Protein AF-A0A086Y1V7-F1 (afdb_monomer_lite)

InterPro domains:
  IPR028992 Hedgehog/Intein (Hint) domain [PF13403] (1-51)

Structure (mmCIF, N/CA/C/O backbone):
data_AF-A0A086Y1V7-F1
#
_entry.id   AF-A0A086Y1V7-F1
#
loop_
_atom_site.group_PDB
_atom_site.id
_atom_site.type_symbol
_atom_site.label_atom_id
_atom_site.label_alt_id
_atom_site.label_comp_id
_atom_site.label_asym_id
_atom_site.label_entity_id
_atom_site.label_seq_id
_atom_site.pdbx_PDB_ins_code
_atom_site.Cartn_x
_atom_site.Cartn_y
_atom_site.Cartn_z
_atom_site.occupancy
_atom_site.B_iso_or_equiv
_atom_site.auth_seq_id
_atom_site.auth_comp_id
_atom_site.auth_asym_id
_atom_site.auth_atom_id
_atom_site.pdbx_PDB_model_num
ATOM 1 N N . SER A 1 1 ? -10.175 15.633 5.063 1.00 80.44 1 SER A N 1
ATOM 2 C CA . SER A 1 1 ? -9.086 15.147 4.197 1.00 80.44 1 SER A CA 1
ATOM 3 C C . SER A 1 1 ? -8.880 13.672 4.475 1.00 80.44 1 SER A C 1
ATOM 5 O O . SER A 1 1 ? -9.107 13.252 5.604 1.00 80.44 1 SER A O 1
ATOM 7 N N . GLU A 1 2 ? -8.483 12.912 3.460 1.00 90.25 2 GLU A N 1
ATOM 8 C CA . GLU A 1 2 ? -8.276 11.458 3.522 1.00 90.25 2 GLU A CA 1
ATOM 9 C C . GLU A 1 2 ? -6.783 11.130 3.399 1.00 90.25 2 GLU A C 1
ATOM 11 O O . GLU A 1 2 ? -6.028 11.888 2.782 1.00 90.25 2 GLU A O 1
ATOM 16 N N . VAL A 1 3 ? -6.358 10.010 3.987 1.00 94.19 3 VAL A N 1
ATOM 17 C CA . VAL A 1 3 ? -4.969 9.527 3.964 1.00 94.19 3 VAL A CA 1
ATOM 18 C C . VAL A 1 3 ? -4.944 8.006 3.833 1.00 94.19 3 VAL A C 1
ATOM 20 O O . VAL A 1 3 ? -5.861 7.341 4.307 1.00 94.19 3 VAL A O 1
ATOM 23 N N . LEU A 1 4 ? -3.875 7.456 3.257 1.00 94.31 4 LEU A N 1
ATOM 24 C CA . LEU A 1 4 ? -3.625 6.014 3.251 1.00 94.31 4 LEU A CA 1
ATOM 25 C C . LEU A 1 4 ? -2.707 5.642 4.413 1.00 94.31 4 LEU A C 1
ATOM 27 O O . LEU A 1 4 ? -1.680 6.286 4.658 1.00 94.31 4 LEU A O 1
ATOM 31 N N . VAL A 1 5 ? -3.087 4.587 5.129 1.00 93.31 5 VAL A N 1
ATOM 32 C CA . VAL A 1 5 ? -2.350 4.056 6.276 1.00 93.31 5 VAL A CA 1
ATOM 33 C C . VAL A 1 5 ? -1.987 2.593 6.029 1.00 93.31 5 VAL A C 1
ATOM 35 O O . VAL A 1 5 ? -2.814 1.843 5.516 1.00 93.31 5 VAL A O 1
ATOM 38 N N . PRO A 1 6 ? -0.788 2.131 6.429 1.00 92.12 6 PRO A N 1
ATOM 39 C CA . PRO A 1 6 ? -0.467 0.712 6.339 1.00 92.12 6 PRO A CA 1
ATOM 40 C C . PRO A 1 6 ? -1.413 -0.111 7.223 1.00 92.12 6 PRO A C 1
ATOM 42 O O . PRO A 1 6 ? -1.493 0.154 8.425 1.00 92.12 6 PRO A O 1
ATOM 45 N N . ALA A 1 7 ? -2.053 -1.144 6.664 1.00 91.44 7 ALA A N 1
ATOM 46 C CA . ALA A 1 7 ? -3.050 -1.967 7.362 1.00 91.44 7 ALA A CA 1
ATOM 47 C C . ALA A 1 7 ? -2.554 -2.521 8.712 1.00 91.44 7 ALA A C 1
ATOM 49 O O . ALA A 1 7 ? -3.280 -2.504 9.698 1.00 91.44 7 ALA A O 1
ATOM 50 N N . ARG A 1 8 ? -1.270 -2.895 8.826 1.00 92.94 8 ARG A N 1
ATOM 51 C CA . ARG A 1 8 ? -0.683 -3.360 10.102 1.00 92.94 8 ARG A CA 1
ATOM 52 C C . ARG A 1 8 ? -0.768 -2.343 11.249 1.00 92.94 8 ARG A C 1
ATOM 54 O O . ARG A 1 8 ? -0.695 -2.718 12.411 1.00 92.94 8 ARG A O 1
ATOM 61 N N . GLN A 1 9 ? -0.866 -1.046 10.946 1.00 95.06 9 GLN A N 1
ATOM 62 C CA . GLN A 1 9 ? -1.004 0.007 11.963 1.00 95.06 9 GLN A CA 1
ATOM 63 C C . GLN A 1 9 ? -2.444 0.130 12.482 1.00 95.06 9 GLN A C 1
ATOM 65 O O . GLN A 1 9 ? -2.696 0.885 13.424 1.00 95.06 9 GLN A O 1
ATOM 70 N N . LEU A 1 10 ? -3.381 -0.595 11.869 1.00 93.31 10 LEU A N 1
ATOM 71 C CA . LEU A 1 10 ? -4.786 -0.646 12.249 1.00 93.31 10 LEU A CA 1
ATOM 72 C C . LEU A 1 10 ? -5.097 -1.781 13.231 1.00 93.31 10 LEU A C 1
ATOM 74 O O . LEU A 1 10 ? -6.189 -1.785 13.772 1.00 93.31 10 LEU A O 1
ATOM 78 N N . LEU A 1 11 ? -4.144 -2.668 13.544 1.00 93.62 11 LEU A N 1
ATOM 79 C CA . LEU A 1 11 ? -4.332 -3.825 14.443 1.00 93.62 11 LEU A CA 1
ATOM 80 C C . LEU A 1 11 ? -4.765 -3.476 15.884 1.00 93.62 11 LEU A C 1
ATOM 82 O O . LEU A 1 11 ? -5.067 -4.361 16.671 1.00 93.62 11 LEU A O 1
ATOM 86 N N . GLN A 1 12 ? -4.753 -2.197 16.271 1.00 90.50 12 GLN A N 1
ATOM 87 C CA . GLN A 1 12 ? -5.302 -1.750 17.561 1.00 90.50 12 GLN A CA 1
ATOM 88 C C . GLN A 1 12 ? -6.807 -1.449 17.494 1.00 90.50 12 GLN A C 1
ATOM 90 O O . GLN A 1 12 ? -7.414 -1.163 18.525 1.00 90.50 12 GLN A O 1
ATOM 95 N N . LEU A 1 13 ? -7.400 -1.439 16.297 1.00 91.19 13 LEU A N 1
ATOM 96 C CA . LEU A 1 13 ? -8.824 -1.197 16.114 1.00 91.19 13 LEU A CA 1
ATOM 97 C C . LEU A 1 13 ? -9.616 -2.478 16.342 1.00 91.19 13 LEU A C 1
ATOM 99 O O . LEU A 1 13 ? -9.256 -3.518 15.795 1.00 91.19 13 LEU A O 1
ATOM 103 N N . PRO A 1 14 ? -10.746 -2.391 17.062 1.00 88.75 14 PRO A N 1
ATOM 104 C CA . PRO A 1 14 ? -11.716 -3.473 17.079 1.00 88.75 14 PRO A CA 1
ATOM 105 C C . PRO A 1 14 ? -12.146 -3.842 15.651 1.00 88.75 14 PRO A C 1
ATOM 107 O O . PRO A 1 14 ? -12.545 -2.962 14.885 1.00 88.75 14 PRO A O 1
ATOM 110 N N . GLY A 1 15 ? -12.079 -5.133 15.316 1.00 89.56 15 GLY A N 1
ATOM 111 C CA . GLY A 1 15 ? -12.465 -5.667 14.005 1.00 89.56 15 GLY A CA 1
ATOM 112 C C . GLY A 1 15 ? -11.350 -5.699 12.954 1.00 89.56 15 GLY A C 1
ATOM 113 O O . GLY A 1 15 ? -11.644 -5.967 11.792 1.00 89.56 15 GLY A O 1
ATOM 114 N N . VAL A 1 16 ? -10.096 -5.415 13.328 1.00 92.38 16 VAL A N 1
ATOM 115 C CA . VAL A 1 16 ? -8.929 -5.580 12.450 1.00 92.38 16 VAL A CA 1
ATOM 116 C C . VAL A 1 16 ? -7.939 -6.540 13.094 1.00 92.38 16 VAL A C 1
ATOM 118 O O . VAL A 1 16 ? -7.223 -6.173 14.023 1.00 92.38 16 VAL A O 1
ATOM 121 N N . ASP A 1 17 ? -7.851 -7.742 12.536 1.00 93.25 17 ASP A N 1
ATOM 122 C CA . ASP A 1 17 ? -7.053 -8.836 13.079 1.00 93.25 17 ASP A CA 1
ATOM 123 C C . ASP A 1 17 ? -6.106 -9.417 12.022 1.00 93.25 17 ASP A C 1
ATOM 125 O O . ASP A 1 17 ? -6.282 -9.233 10.813 1.00 93.25 17 ASP A O 1
ATOM 129 N N . ILE A 1 18 ? -5.071 -10.120 12.483 1.00 93.69 18 ILE A N 1
ATOM 130 C CA . ILE A 1 18 ? -4.201 -10.904 11.603 1.00 93.69 18 ILE A CA 1
ATOM 131 C C . ILE A 1 18 ? -4.928 -12.210 11.287 1.00 93.69 18 ILE A C 1
ATOM 133 O O . ILE A 1 18 ? -5.282 -12.957 12.194 1.00 93.69 18 ILE A O 1
ATOM 137 N N . ALA A 1 19 ? -5.130 -12.503 10.004 1.00 91.94 19 ALA A N 1
ATOM 138 C CA . ALA A 1 19 ? -5.658 -13.795 9.588 1.00 91.94 19 ALA A CA 1
ATOM 139 C C . ALA A 1 19 ? -4.570 -14.875 9.735 1.00 91.94 19 ALA A C 1
ATOM 141 O O . ALA A 1 19 ? -3.580 -14.853 9.003 1.00 91.94 19 ALA A O 1
ATOM 142 N N . GLU A 1 20 ? -4.742 -15.797 10.686 1.00 90.12 20 GLU A N 1
ATOM 143 C CA . GLU A 1 20 ? -3.814 -16.922 10.903 1.00 90.12 20 GLU A CA 1
ATOM 144 C C . GLU A 1 20 ? -4.044 -18.065 9.904 1.00 90.12 20 GLU A C 1
ATOM 146 O O . GLU A 1 20 ? -3.094 -18.695 9.442 1.00 90.12 20 GLU A O 1
ATOM 151 N N . GLU A 1 21 ? -5.301 -18.288 9.517 1.00 88.88 21 GLU A N 1
ATOM 152 C CA . GLU A 1 21 ? -5.698 -19.295 8.537 1.00 88.88 21 GLU A CA 1
ATOM 153 C C . GLU A 1 21 ? -6.215 -18.612 7.272 1.00 88.88 21 GLU A C 1
ATOM 155 O O . GLU A 1 21 ? -7.311 -18.050 7.234 1.00 88.88 21 GLU A O 1
ATOM 160 N N . VAL A 1 22 ? -5.409 -18.662 6.215 1.00 86.94 22 VAL A N 1
ATOM 161 C CA . VAL A 1 22 ? -5.764 -18.137 4.895 1.00 86.94 22 VAL A CA 1
ATOM 162 C C . VAL A 1 22 ? -5.757 -19.263 3.875 1.00 86.94 22 VAL A C 1
ATOM 164 O O . VAL A 1 22 ? -4.801 -20.032 3.773 1.00 86.94 22 VAL A O 1
ATOM 167 N N . GLN A 1 23 ? -6.836 -19.345 3.095 1.00 91.44 23 GLN A N 1
ATOM 168 C CA . GLN A 1 23 ? -6.848 -20.156 1.881 1.00 91.44 23 GLN A CA 1
ATOM 169 C C . GLN A 1 23 ? -5.775 -19.639 0.909 1.00 91.44 23 GLN A C 1
ATOM 171 O O . GLN A 1 23 ? -5.408 -18.463 0.982 1.00 91.44 23 GLN A O 1
ATOM 176 N N . PRO A 1 24 ? -5.274 -20.475 -0.017 1.00 92.62 24 PRO A N 1
ATOM 177 C CA . PRO A 1 24 ? -4.356 -20.014 -1.048 1.00 92.62 24 PRO A CA 1
ATOM 178 C C . PRO A 1 24 ? -4.922 -18.793 -1.778 1.00 92.62 24 PRO A C 1
ATOM 180 O O . PRO A 1 24 ? -6.038 -18.830 -2.297 1.00 92.62 24 PRO A O 1
ATOM 183 N N . VAL A 1 25 ? -4.146 -17.713 -1.810 1.00 89.94 25 VAL A N 1
ATOM 184 C CA . VAL A 1 25 ? -4.516 -16.471 -2.492 1.00 89.94 25 VAL A CA 1
ATOM 185 C C . VAL A 1 25 ? -3.718 -16.313 -3.778 1.00 89.94 25 VAL A C 1
ATOM 187 O O . VAL A 1 25 ? -2.560 -16.722 -3.869 1.00 89.94 25 VAL A O 1
ATOM 190 N N . VAL A 1 26 ? -4.342 -15.687 -4.773 1.00 89.38 26 VAL A N 1
ATOM 191 C CA . VAL A 1 26 ? -3.685 -15.275 -6.016 1.00 89.38 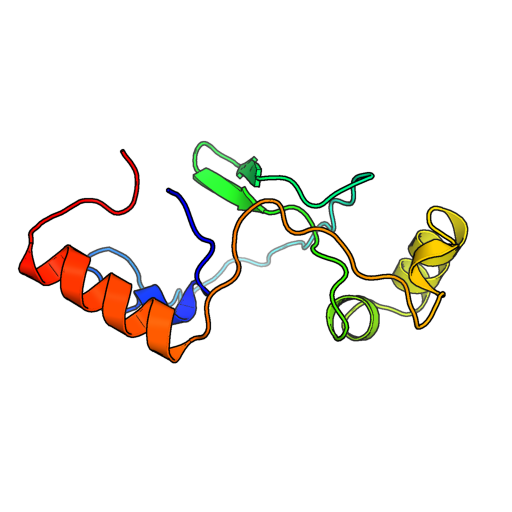26 VAL A CA 1
ATOM 192 C C . VAL A 1 26 ? -3.545 -13.761 -5.994 1.00 89.38 26 VAL A C 1
ATOM 194 O O . VAL A 1 26 ? -4.522 -13.045 -5.778 1.00 89.38 26 VAL A O 1
ATOM 197 N N . TYR A 1 27 ? -2.326 -13.277 -6.220 1.00 85.19 27 TYR A N 1
ATOM 198 C CA . TYR A 1 27 ? -2.040 -11.850 -6.288 1.00 85.19 27 TYR A CA 1
ATOM 199 C C . TYR A 1 27 ? -2.128 -11.360 -7.730 1.00 85.19 27 TYR A C 1
ATOM 201 O O . TYR A 1 27 ? -1.443 -11.874 -8.612 1.00 85.19 27 TYR A O 1
ATOM 209 N N . PHE A 1 28 ? -2.943 -10.330 -7.942 1.00 87.00 28 PHE A N 1
ATOM 210 C CA . PHE A 1 28 ? -3.014 -9.588 -9.195 1.00 87.00 28 PHE A CA 1
ATOM 211 C C . PHE A 1 28 ? -2.473 -8.178 -8.967 1.00 87.00 28 PHE A C 1
ATOM 213 O O . PHE A 1 28 ? -2.870 -7.500 -8.020 1.00 87.00 28 PHE A O 1
ATOM 220 N N . HIS A 1 29 ? -1.574 -7.731 -9.839 1.00 88.38 29 HIS A N 1
ATOM 221 C CA . HIS A 1 29 ? -1.077 -6.360 -9.828 1.00 88.38 29 HIS A CA 1
ATOM 222 C C . HIS A 1 29 ? -1.891 -5.527 -10.817 1.00 88.38 29 HIS A C 1
ATOM 224 O O . HIS A 1 29 ? -1.807 -5.738 -12.023 1.00 88.38 29 HIS A O 1
ATOM 230 N N . LEU A 1 30 ? -2.688 -4.589 -10.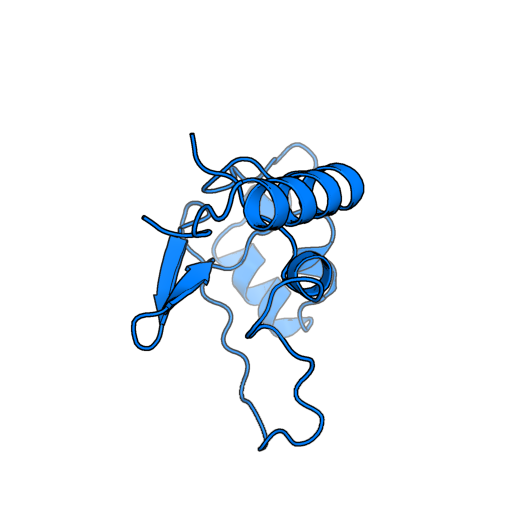303 1.00 92.25 30 LEU A N 1
ATOM 231 C CA . LEU A 1 30 ? -3.453 -3.644 -11.116 1.00 92.25 30 LEU A CA 1
ATOM 232 C C . LEU A 1 30 ? -2.677 -2.334 -11.213 1.00 92.25 30 LEU A C 1
ATOM 234 O O . LEU A 1 30 ? -2.426 -1.69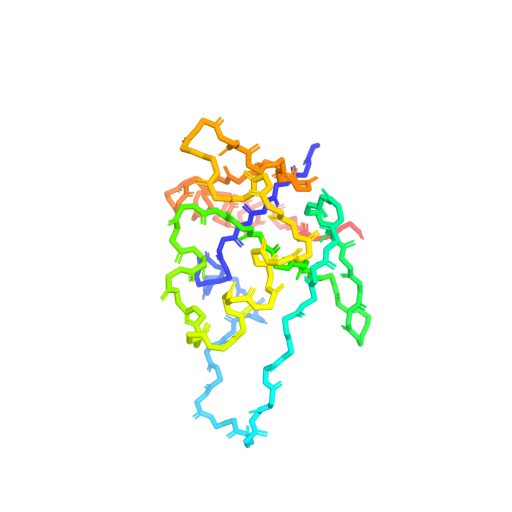7 -10.189 1.00 92.25 30 LEU A O 1
ATOM 238 N N . LEU A 1 31 ? -2.297 -1.942 -12.425 1.00 92.56 31 LEU A N 1
ATOM 239 C CA . LEU A 1 31 ? -1.553 -0.715 -12.692 1.00 92.56 31 LEU A CA 1
ATOM 240 C C . LEU A 1 31 ? -2.363 0.192 -13.625 1.00 92.56 31 LEU A C 1
ATOM 242 O O . LEU A 1 31 ? -2.940 -0.277 -14.603 1.00 92.56 31 LEU A O 1
ATOM 246 N N . PHE A 1 32 ? -2.390 1.481 -13.304 1.00 92.44 32 PHE A N 1
ATOM 247 C CA . PHE A 1 32 ? -3.041 2.545 -14.069 1.00 92.44 32 PHE A CA 1
ATOM 248 C C . PHE A 1 32 ? -2.033 3.682 -14.293 1.00 92.44 32 PHE A C 1
ATOM 250 O O . PHE A 1 32 ? -0.984 3.706 -13.647 1.00 92.44 32 PHE A O 1
ATOM 257 N N . ASP A 1 33 ? -2.384 4.666 -15.127 1.00 88.88 33 ASP A N 1
ATOM 258 C CA . ASP A 1 33 ? -1.564 5.864 -15.395 1.00 88.88 33 ASP A CA 1
ATOM 259 C C . ASP A 1 33 ? -1.172 6.633 -14.118 1.00 88.88 33 ASP A C 1
ATOM 261 O O . ASP A 1 33 ? -0.164 7.340 -14.070 1.00 88.88 33 ASP A O 1
ATOM 265 N N . ARG A 1 34 ? -1.983 6.508 -13.063 1.00 89.62 34 ARG A N 1
ATOM 266 C CA . ARG A 1 34 ? -1.702 7.018 -11.719 1.00 89.62 34 ARG A CA 1
ATOM 267 C C . ARG A 1 34 ? -2.203 6.039 -10.665 1.00 89.62 34 ARG A C 1
ATOM 269 O O . ARG A 1 34 ? -3.042 5.192 -10.941 1.00 89.62 34 ARG A O 1
ATOM 276 N N . HIS A 1 35 ? -1.730 6.195 -9.434 1.00 95.06 35 HIS A N 1
ATOM 277 C CA . HIS A 1 35 ? -2.250 5.430 -8.307 1.00 95.06 35 HIS A CA 1
ATOM 278 C C . HIS A 1 35 ? -3.725 5.785 -8.051 1.00 95.06 35 HIS A C 1
ATOM 280 O O . HIS A 1 35 ? -4.062 6.968 -7.947 1.00 95.06 35 HIS A O 1
ATOM 286 N N . GLU A 1 36 ? -4.584 4.777 -7.923 1.00 96.38 36 GLU A N 1
ATOM 287 C CA . GLU A 1 36 ? -6.035 4.923 -7.761 1.00 96.38 36 GLU A CA 1
ATOM 288 C C . GLU A 1 36 ? -6.514 4.168 -6.509 1.00 96.38 36 GLU A C 1
ATOM 290 O O . GLU A 1 36 ? -5.987 3.108 -6.164 1.00 96.38 36 GLU A O 1
ATOM 295 N N . VAL A 1 37 ? -7.545 4.703 -5.847 1.00 95.56 37 VAL A N 1
ATOM 296 C CA . VAL A 1 37 ? -8.337 3.944 -4.865 1.00 95.56 37 VAL A CA 1
ATOM 297 C C . VAL A 1 37 ? -9.437 3.227 -5.639 1.00 95.56 37 VAL A C 1
ATOM 299 O O . VAL A 1 37 ? -10.180 3.862 -6.386 1.00 95.56 37 VAL A O 1
ATOM 302 N N . ILE A 1 38 ? -9.533 1.913 -5.472 1.00 95.19 38 ILE A N 1
ATOM 303 C CA . ILE A 1 38 ? -10.493 1.053 -6.169 1.00 95.19 38 ILE A CA 1
ATOM 304 C C . ILE A 1 38 ? -11.342 0.280 -5.158 1.00 95.19 38 ILE A C 1
ATOM 306 O O . ILE A 1 38 ? -11.007 0.201 -3.978 1.00 95.19 38 ILE A O 1
ATOM 310 N N . PHE A 1 39 ? -12.430 -0.329 -5.624 1.00 94.56 39 PHE A N 1
ATOM 311 C CA . PHE A 1 39 ? -13.284 -1.173 -4.790 1.00 94.56 39 PHE A CA 1
ATOM 312 C C . PHE A 1 39 ? -13.110 -2.645 -5.154 1.00 94.56 39 PHE A C 1
ATOM 314 O O . PHE A 1 39 ? -13.293 -3.030 -6.308 1.00 94.56 39 PHE A O 1
ATOM 321 N N . ALA A 1 40 ? -12.813 -3.475 -4.156 1.00 91.31 40 ALA A N 1
ATOM 322 C CA . ALA A 1 40 ? -12.776 -4.927 -4.274 1.00 91.31 40 ALA A CA 1
ATOM 323 C C . ALA A 1 40 ? -13.767 -5.532 -3.275 1.00 91.31 40 ALA A C 1
ATOM 325 O O . ALA A 1 40 ? -13.642 -5.335 -2.070 1.00 91.31 40 ALA A O 1
ATOM 326 N N . ASN A 1 41 ? -14.783 -6.246 -3.770 1.00 91.88 41 ASN A N 1
ATOM 327 C CA . ASN A 1 41 ? -15.845 -6.844 -2.947 1.00 91.88 41 ASN A CA 1
ATOM 328 C C . ASN A 1 41 ? -16.520 -5.847 -1.979 1.00 91.88 41 ASN A C 1
ATOM 330 O O . ASN A 1 41 ? -16.884 -6.201 -0.861 1.00 91.88 41 ASN A O 1
ATOM 334 N N . GLY A 1 42 ? -16.664 -4.587 -2.404 1.00 90.69 42 GLY A N 1
ATOM 335 C CA . GLY A 1 42 ? -17.251 -3.513 -1.596 1.00 90.69 42 GLY A CA 1
ATOM 336 C C . GLY A 1 42 ? -16.301 -2.858 -0.587 1.00 90.69 42 GLY A C 1
ATOM 337 O O . GLY A 1 42 ? -16.701 -1.889 0.048 1.00 90.69 42 GLY A O 1
ATOM 338 N N . ALA A 1 43 ? -15.057 -3.328 -0.460 1.00 89.44 43 ALA A N 1
ATOM 339 C CA . ALA A 1 43 ? -14.031 -2.694 0.362 1.00 89.44 43 ALA A CA 1
ATOM 340 C C . ALA A 1 43 ? -13.143 -1.767 -0.478 1.00 89.44 43 ALA A C 1
ATOM 342 O O . ALA A 1 43 ? -12.734 -2.124 -1.586 1.00 89.44 43 ALA A O 1
ATOM 343 N N . GLU A 1 44 ? -12.819 -0.593 0.065 1.00 91.75 44 GLU A N 1
ATOM 344 C CA . GLU A 1 44 ? -11.802 0.289 -0.506 1.00 91.75 44 GLU A CA 1
ATOM 345 C C . GLU A 1 44 ? -10.423 -0.369 -0.411 1.00 91.75 44 GLU A C 1
ATOM 347 O O . GLU A 1 44 ? -9.998 -0.857 0.638 1.00 91.75 44 GLU A O 1
ATOM 352 N N . THR A 1 45 ? -9.714 -0.372 -1.529 1.00 91.62 45 THR A N 1
ATOM 353 C CA . THR A 1 45 ? -8.334 -0.830 -1.644 1.00 91.62 45 THR A CA 1
ATOM 354 C C . THR A 1 45 ? -7.592 0.056 -2.641 1.00 91.62 45 THR A C 1
ATOM 356 O O . THR A 1 45 ? -8.139 1.039 -3.141 1.00 91.62 45 THR A O 1
ATOM 359 N N . GLU A 1 46 ? -6.331 -0.243 -2.911 1.00 94.19 46 GLU A N 1
ATOM 360 C CA . GLU A 1 46 ? -5.482 0.587 -3.757 1.00 94.19 46 GLU A CA 1
ATOM 361 C C . GLU A 1 46 ? -4.920 -0.204 -4.942 1.00 94.19 46 GLU A C 1
ATOM 363 O O . GLU A 1 46 ? -4.683 -1.412 -4.854 1.00 94.19 46 GLU A O 1
ATOM 368 N N . SER A 1 47 ? -4.736 0.475 -6.076 1.00 95.25 47 SER A N 1
ATOM 369 C CA . SER A 1 47 ? -3.961 -0.071 -7.190 1.00 95.25 47 SER A CA 1
ATOM 370 C C . SER A 1 47 ? -2.475 -0.147 -6.815 1.00 95.25 47 SER A C 1
ATOM 372 O O . SER A 1 47 ? -2.037 0.407 -5.811 1.00 95.25 47 SER A O 1
ATOM 374 N N . LEU A 1 48 ? -1.646 -0.807 -7.624 1.00 93.12 48 LEU A N 1
ATOM 375 C CA . LEU A 1 48 ? -0.213 -0.872 -7.352 1.00 93.12 48 LEU A CA 1
ATOM 376 C C . LEU A 1 48 ? 0.410 0.536 -7.381 1.00 93.12 48 LEU A C 1
ATOM 378 O O . LEU A 1 48 ? 0.508 1.161 -8.437 1.00 93.12 48 LEU A O 1
ATOM 382 N N . TYR A 1 49 ? 0.892 1.012 -6.233 1.00 93.25 49 TYR A N 1
ATOM 383 C CA . TYR A 1 49 ? 1.732 2.203 -6.155 1.00 93.25 49 TYR A CA 1
ATOM 384 C C . TYR A 1 49 ? 3.187 1.848 -6.486 1.00 93.25 49 TYR A C 1
ATOM 386 O O . TYR A 1 49 ? 3.863 1.163 -5.718 1.00 93.25 49 TYR A O 1
ATOM 394 N N . THR A 1 50 ? 3.703 2.347 -7.610 1.00 90.56 50 THR A N 1
ATOM 395 C CA . THR A 1 50 ? 5.051 2.054 -8.137 1.00 90.56 50 THR A CA 1
ATOM 396 C C . THR A 1 50 ? 6.164 2.847 -7.444 1.00 90.56 50 THR A C 1
ATOM 398 O O . THR A 1 50 ? 7.110 3.321 -8.070 1.00 90.56 50 THR A O 1
ATOM 401 N N . GLY A 1 51 ? 6.063 3.000 -6.120 1.00 84.00 51 GLY A N 1
ATOM 402 C CA . GLY A 1 51 ? 7.084 3.655 -5.308 1.00 84.00 51 GLY A CA 1
ATOM 403 C C . GLY A 1 51 ? 8.452 2.949 -5.364 1.00 84.00 51 GLY A C 1
ATOM 404 O O . GLY A 1 51 ? 8.567 1.844 -5.898 1.00 84.00 51 GLY A O 1
ATOM 405 N N . PRO A 1 52 ? 9.497 3.536 -4.748 1.00 70.50 52 PRO A N 1
ATOM 406 C CA . PRO A 1 52 ? 10.899 3.124 -4.926 1.00 70.50 52 PRO A CA 1
ATOM 407 C C . PRO A 1 52 ? 11.213 1.639 -4.672 1.00 70.50 52 PRO A C 1
ATOM 409 O O . PRO A 1 52 ? 12.177 1.106 -5.221 1.00 70.50 52 PRO A O 1
ATOM 412 N N . GLU A 1 53 ? 10.416 0.969 -3.838 1.00 77.69 53 GLU A N 1
ATOM 413 C CA . GLU A 1 53 ? 10.597 -0.444 -3.485 1.00 77.69 53 GLU A CA 1
ATOM 414 C C . GLU A 1 53 ? 9.614 -1.388 -4.196 1.00 77.69 53 GLU A C 1
ATOM 416 O O . GLU A 1 53 ? 9.885 -2.582 -4.297 1.00 77.69 53 GLU A O 1
ATOM 421 N N . ALA A 1 54 ? 8.497 -0.885 -4.733 1.00 81.12 54 ALA A N 1
ATOM 422 C CA . ALA A 1 54 ? 7.417 -1.726 -5.253 1.00 81.12 54 ALA A CA 1
ATOM 423 C C . ALA A 1 54 ? 7.856 -2.540 -6.478 1.00 81.12 54 ALA A C 1
ATOM 425 O O . ALA A 1 54 ? 7.667 -3.752 -6.517 1.00 81.12 54 ALA A O 1
ATOM 426 N N . LEU A 1 55 ? 8.539 -1.903 -7.436 1.00 83.69 55 LEU A N 1
ATOM 427 C CA . LEU A 1 55 ? 9.034 -2.579 -8.642 1.00 83.69 55 LEU A CA 1
ATOM 428 C C . LEU A 1 55 ? 10.111 -3.632 -8.340 1.00 83.69 55 LEU A C 1
ATOM 430 O O . LEU A 1 55 ? 10.297 -4.565 -9.119 1.00 83.69 55 LEU A O 1
ATOM 434 N N . LYS A 1 56 ? 10.822 -3.508 -7.212 1.00 82.62 56 LYS A N 1
ATOM 435 C CA . LYS A 1 56 ? 11.840 -4.484 -6.794 1.00 82.62 56 LYS A CA 1
ATOM 436 C C . LYS A 1 56 ? 11.220 -5.756 -6.222 1.00 82.62 56 LYS A C 1
ATOM 438 O O . LYS A 1 56 ? 11.839 -6.810 -6.316 1.00 82.62 56 LYS A O 1
ATOM 443 N N . ALA A 1 57 ? 10.025 -5.650 -5.640 1.00 86.00 57 ALA A N 1
ATOM 444 C CA . ALA A 1 57 ? 9.290 -6.782 -5.085 1.00 86.00 57 ALA A CA 1
ATOM 445 C C . ALA A 1 57 ? 8.610 -7.640 -6.166 1.00 86.00 57 ALA A C 1
ATOM 447 O O . ALA A 1 57 ? 8.204 -8.767 -5.889 1.00 86.00 57 ALA A O 1
ATOM 448 N N . LEU A 1 58 ? 8.489 -7.119 -7.391 1.00 87.38 58 LEU A N 1
ATOM 449 C CA . LEU A 1 58 ? 7.881 -7.836 -8.503 1.00 87.38 58 LEU A CA 1
ATOM 450 C C . LEU A 1 58 ? 8.832 -8.882 -9.104 1.00 87.38 58 LEU A C 1
ATOM 452 O O . LEU A 1 58 ? 10.041 -8.636 -9.210 1.00 87.38 58 LEU A O 1
ATOM 456 N N . PRO A 1 59 ? 8.295 -10.019 -9.585 1.00 90.31 59 PRO A N 1
ATOM 457 C CA . PRO A 1 59 ? 9.044 -10.950 -10.421 1.00 90.31 59 PRO A CA 1
ATOM 458 C C . PRO A 1 59 ? 9.658 -10.252 -11.641 1.00 90.31 59 PRO A C 1
ATOM 460 O O . PRO A 1 59 ? 9.083 -9.305 -12.177 1.00 90.31 59 PRO A O 1
ATOM 463 N N . CYS A 1 60 ? 10.804 -10.751 -12.117 1.00 90.88 60 CYS A N 1
ATOM 464 C CA . CYS A 1 60 ? 11.544 -10.130 -13.225 1.00 90.88 60 CYS A CA 1
ATOM 465 C C . CYS A 1 60 ? 10.670 -9.920 -14.471 1.00 90.88 60 CYS A C 1
ATOM 467 O O . CYS A 1 60 ? 10.626 -8.810 -14.989 1.00 90.88 60 CYS A O 1
ATOM 469 N N . ALA A 1 61 ? 9.905 -10.943 -14.868 1.00 91.06 61 ALA A N 1
ATOM 470 C CA . ALA A 1 61 ? 9.013 -10.879 -16.026 1.00 91.06 61 ALA A CA 1
ATOM 471 C C . ALA A 1 61 ? 7.924 -9.797 -15.882 1.00 91.06 61 ALA A C 1
ATOM 473 O O . ALA A 1 61 ? 7.718 -9.010 -16.798 1.00 91.06 61 ALA A O 1
ATOM 474 N N . ALA A 1 62 ? 7.281 -9.699 -14.712 1.00 90.00 62 ALA A N 1
ATOM 475 C CA . ALA A 1 62 ? 6.264 -8.676 -14.454 1.00 90.00 62 ALA A CA 1
ATOM 476 C C . ALA A 1 62 ? 6.866 -7.262 -14.463 1.00 90.00 62 ALA A C 1
ATOM 478 O O . ALA A 1 62 ? 6.268 -6.321 -14.976 1.00 90.00 62 ALA A O 1
ATOM 479 N N . ARG A 1 63 ? 8.079 -7.103 -13.919 1.00 90.75 63 ARG A N 1
ATOM 480 C CA . ARG A 1 63 ? 8.797 -5.827 -13.970 1.00 90.75 63 ARG A CA 1
ATOM 481 C C . ARG A 1 63 ? 9.152 -5.439 -15.407 1.00 90.75 63 ARG A C 1
ATOM 483 O O . ARG A 1 63 ? 9.000 -4.276 -15.755 1.00 90.75 63 ARG A O 1
ATOM 490 N N . GLU A 1 64 ? 9.629 -6.376 -16.221 1.00 91.50 64 GLU A N 1
ATOM 491 C CA . GLU A 1 64 ? 9.952 -6.130 -17.634 1.00 91.50 64 GLU A CA 1
ATOM 492 C C . GLU A 1 64 ? 8.717 -5.710 -18.435 1.00 91.50 64 GLU A C 1
ATOM 494 O O . GLU A 1 64 ? 8.771 -4.724 -19.169 1.00 91.50 64 GLU A O 1
ATOM 499 N N . GLU A 1 65 ? 7.591 -6.398 -18.241 1.00 92.25 65 GLU A N 1
ATOM 500 C CA . GLU A 1 65 ? 6.310 -6.035 -18.850 1.00 92.25 65 GLU A CA 1
ATOM 501 C C . GLU A 1 65 ? 5.884 -4.615 -18.450 1.00 92.25 65 GLU A C 1
ATOM 503 O O . GLU A 1 65 ? 5.608 -3.783 -19.313 1.00 92.25 65 GLU A O 1
ATOM 508 N N . ILE A 1 66 ? 5.930 -4.291 -17.153 1.00 91.00 66 ILE A N 1
ATOM 509 C CA . ILE A 1 66 ? 5.588 -2.954 -16.651 1.00 91.00 66 ILE A CA 1
ATOM 510 C C . ILE A 1 66 ? 6.494 -1.878 -17.246 1.00 91.00 66 ILE A C 1
ATOM 512 O O . ILE A 1 66 ? 5.986 -0.856 -17.689 1.00 91.00 66 ILE A O 1
ATOM 516 N N . LEU A 1 67 ? 7.814 -2.079 -17.286 1.00 91.25 67 LEU A N 1
ATOM 517 C CA . LEU A 1 67 ? 8.736 -1.086 -17.854 1.00 91.25 67 LEU A CA 1
ATOM 518 C C . LEU A 1 67 ? 8.615 -0.966 -19.380 1.00 91.25 67 LEU A C 1
ATOM 520 O O . LEU A 1 67 ? 8.992 0.061 -19.937 1.00 91.25 67 LEU A O 1
ATOM 524 N N . THR A 1 68 ? 8.088 -1.991 -20.052 1.00 93.00 68 THR A N 1
ATOM 525 C CA . THR A 1 68 ? 7.759 -1.923 -21.482 1.00 93.00 68 THR A CA 1
ATOM 526 C C . THR A 1 68 ? 6.519 -1.062 -21.719 1.00 93.00 68 THR A C 1
ATOM 528 O O . THR A 1 68 ? 6.490 -0.286 -22.671 1.00 93.00 68 THR A O 1
ATOM 531 N N . LEU A 1 69 ? 5.507 -1.180 -20.853 1.00 91.31 69 LEU A N 1
ATOM 532 C CA . LEU A 1 69 ? 4.257 -0.418 -20.949 1.00 91.31 69 LEU A CA 1
ATOM 533 C C . LEU A 1 69 ? 4.387 1.018 -20.412 1.00 91.31 69 LEU A C 1
ATOM 535 O O . LEU A 1 69 ? 3.800 1.933 -20.981 1.00 91.31 69 LEU A O 1
ATOM 539 N N . PHE A 1 70 ? 5.178 1.209 -19.356 1.00 90.00 70 PHE A N 1
ATOM 540 C CA . PHE A 1 70 ? 5.362 2.464 -18.619 1.00 90.00 70 PHE A CA 1
ATOM 541 C C . PHE A 1 70 ? 6.862 2.786 -18.478 1.00 90.00 70 PHE A C 1
ATOM 543 O O . PHE A 1 70 ? 7.438 2.683 -17.384 1.00 90.00 70 PHE A O 1
ATOM 550 N N . PRO A 1 71 ? 7.546 3.131 -19.583 1.00 90.00 71 PRO A N 1
ATOM 551 C CA . PRO A 1 71 ? 8.994 3.345 -19.596 1.00 90.00 71 PRO A CA 1
ATOM 552 C C . PRO A 1 71 ? 9.454 4.486 -18.677 1.00 90.00 71 PRO A C 1
ATOM 554 O O . PRO A 1 71 ? 10.583 4.473 -18.181 1.00 90.00 71 PRO A O 1
ATOM 557 N N . GLU A 1 72 ? 8.592 5.460 -18.387 1.00 89.19 72 GLU A N 1
ATOM 558 C CA . GLU A 1 72 ? 8.857 6.553 -17.453 1.00 89.19 72 GLU A CA 1
ATOM 559 C C . GLU A 1 72 ? 9.196 6.063 -16.039 1.00 89.19 72 GLU A C 1
ATOM 561 O O . GLU A 1 72 ? 10.007 6.699 -15.364 1.00 89.19 72 GLU A O 1
ATOM 566 N N . LEU A 1 73 ? 8.684 4.895 -15.625 1.00 87.88 73 LEU A N 1
ATOM 567 C CA . LEU A 1 73 ? 8.977 4.286 -14.323 1.00 87.88 73 LEU A CA 1
ATOM 568 C C . LEU A 1 73 ? 10.453 3.886 -14.162 1.00 87.88 73 LEU A C 1
ATOM 570 O O . LEU A 1 73 ? 10.934 3.758 -13.036 1.00 87.88 73 LEU A O 1
ATOM 574 N N . ALA A 1 74 ? 11.194 3.714 -15.263 1.00 86.50 74 ALA A N 1
ATOM 575 C CA . ALA A 1 74 ? 12.637 3.463 -15.226 1.00 86.50 74 ALA A CA 1
ATOM 576 C C . ALA A 1 74 ? 13.456 4.739 -14.949 1.00 86.50 74 ALA A C 1
ATOM 578 O O . ALA A 1 74 ? 14.656 4.672 -14.663 1.00 86.50 74 ALA A O 1
ATOM 579 N N . THR A 1 75 ? 12.834 5.917 -15.035 1.00 87.56 75 THR A N 1
ATOM 580 C CA . THR A 1 75 ? 13.525 7.196 -14.872 1.00 87.56 75 THR A CA 1
ATOM 581 C C . THR A 1 75 ? 13.760 7.482 -13.393 1.00 87.56 75 THR A C 1
ATOM 583 O O . THR A 1 75 ? 12.826 7.573 -12.606 1.00 87.56 75 THR A O 1
ATOM 586 N N . ARG A 1 76 ? 15.016 7.717 -12.994 1.00 80.88 76 ARG A N 1
ATOM 587 C CA . ARG A 1 76 ? 15.379 7.953 -11.581 1.00 80.88 76 ARG A CA 1
ATOM 588 C C . ARG A 1 76 ? 14.676 9.160 -10.941 1.00 80.88 76 ARG A C 1
ATOM 590 O O . ARG A 1 76 ? 14.513 9.188 -9.726 1.00 80.88 76 ARG A O 1
ATOM 597 N N . SER A 1 77 ? 14.315 10.164 -11.738 1.00 85.75 77 SER A N 1
ATOM 598 C CA . SER A 1 77 ? 13.587 11.355 -11.285 1.00 85.75 77 SER A CA 1
ATOM 599 C C . SER A 1 77 ? 12.068 11.194 -11.317 1.00 85.75 77 SER A C 1
ATOM 601 O O . SER A 1 77 ? 11.369 12.116 -10.901 1.00 85.75 77 SER A O 1
ATOM 603 N N . TYR A 1 78 ? 11.547 10.078 -11.832 1.00 85.31 78 TYR A N 1
ATOM 604 C CA . TYR A 1 78 ? 10.115 9.837 -11.836 1.00 85.31 78 TYR A CA 1
ATOM 605 C C . TYR A 1 78 ? 9.637 9.587 -10.405 1.00 85.31 78 TYR A C 1
ATOM 607 O O . TYR A 1 78 ? 10.154 8.725 -9.693 1.00 85.31 78 TYR A O 1
ATOM 615 N N . ALA A 1 79 ? 8.646 10.367 -9.988 1.00 86.75 79 ALA A N 1
ATOM 616 C CA . ALA A 1 79 ? 7.989 10.226 -8.703 1.00 86.75 79 ALA A CA 1
ATOM 617 C C . ALA A 1 79 ? 6.514 9.892 -8.966 1.00 86.75 79 ALA A C 1
ATOM 619 O O . ALA A 1 79 ? 5.785 10.767 -9.443 1.00 86.75 79 ALA A O 1
ATOM 620 N N . PRO A 1 80 ? 6.061 8.656 -8.688 1.00 88.06 80 PRO A N 1
ATOM 621 C CA . PRO A 1 80 ? 4.661 8.303 -8.868 1.00 88.06 80 PRO A CA 1
ATOM 622 C C . PRO A 1 80 ? 3.782 9.160 -7.957 1.00 88.06 80 PRO A C 1
ATOM 624 O O . PRO A 1 80 ? 4.096 9.386 -6.785 1.00 88.06 80 PRO A O 1
ATOM 627 N N . SER A 1 81 ? 2.658 9.628 -8.492 1.00 91.25 81 SER A N 1
ATOM 628 C CA . SER A 1 81 ? 1.665 10.355 -7.706 1.00 91.25 81 SER A CA 1
ATOM 629 C C . SER A 1 81 ? 0.772 9.364 -6.968 1.00 91.25 81 SER A C 1
ATOM 631 O O . SER A 1 81 ? 0.168 8.491 -7.593 1.00 91.25 81 SER A O 1
ATOM 633 N N . ALA A 1 82 ? 0.688 9.482 -5.643 1.00 94.31 82 ALA A N 1
ATOM 634 C CA . ALA A 1 82 ? -0.197 8.654 -4.834 1.00 94.31 82 ALA A CA 1
ATOM 635 C C . ALA A 1 82 ? -1.647 9.173 -4.885 1.00 94.31 82 ALA A C 1
ATOM 637 O O . ALA A 1 82 ? -1.879 10.380 -4.825 1.00 94.31 82 ALA A O 1
ATOM 638 N N . ALA A 1 83 ? -2.627 8.261 -4.898 1.00 95.50 83 ALA A N 1
ATOM 639 C CA . ALA A 1 83 ? -4.057 8.582 -4.887 1.00 95.50 83 ALA A CA 1
ATOM 640 C C . ALA A 1 83 ? -4.475 9.459 -3.694 1.00 95.50 83 ALA A C 1
ATOM 642 O O . ALA A 1 83 ? -5.416 10.251 -3.780 1.00 95.50 83 ALA A O 1
ATOM 643 N N . ARG A 1 84 ? -3.792 9.284 -2.558 1.00 95.25 84 ARG A N 1
ATOM 644 C CA . ARG A 1 84 ? -3.974 10.017 -1.302 1.00 95.25 84 ARG A CA 1
ATOM 645 C C . ARG A 1 84 ? -2.627 10.202 -0.615 1.00 95.25 84 ARG A C 1
ATOM 647 O O . ARG A 1 84 ? -1.638 9.556 -0.955 1.00 95.25 84 ARG A O 1
ATOM 654 N N . VAL A 1 85 ? -2.604 11.070 0.395 1.00 95.12 85 VAL A N 1
ATOM 655 C CA . VAL A 1 85 ? -1.408 11.298 1.211 1.00 95.12 85 VAL A CA 1
ATOM 656 C C . VAL A 1 85 ? -1.018 10.004 1.924 1.00 95.12 85 VAL A C 1
ATOM 658 O O . VAL A 1 85 ? -1.803 9.453 2.696 1.00 95.12 85 VAL A O 1
ATOM 661 N N . LEU A 1 86 ? 0.215 9.557 1.692 1.00 93.19 86 LEU A N 1
ATOM 662 C CA . LEU A 1 86 ? 0.831 8.460 2.428 1.00 93.19 86 LEU A CA 1
ATOM 663 C C . LEU A 1 86 ? 1.406 9.009 3.734 1.00 93.19 86 LEU A C 1
ATOM 665 O O . LEU A 1 86 ? 2.234 9.922 3.718 1.00 93.19 86 LEU A O 1
ATOM 669 N N . VAL A 1 87 ? 0.984 8.462 4.871 1.00 94.75 87 VAL A N 1
ATOM 670 C CA . VAL A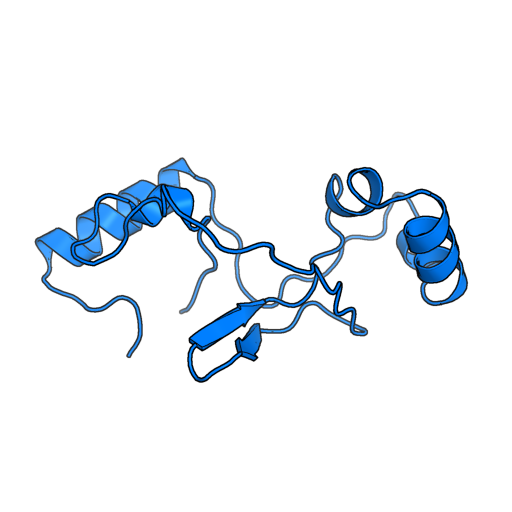 1 87 ? 1.514 8.874 6.178 1.00 94.75 87 VAL A CA 1
ATOM 671 C C . VAL A 1 87 ? 2.523 7.868 6.718 1.00 94.75 87 VAL A C 1
ATOM 673 O O . VAL A 1 87 ? 2.455 6.667 6.457 1.00 94.75 87 VAL A O 1
ATOM 676 N N . SER A 1 88 ? 3.464 8.353 7.528 1.00 94.31 88 SER A N 1
ATOM 677 C CA . SER A 1 88 ? 4.403 7.477 8.233 1.00 94.31 88 SER A CA 1
ATOM 678 C C . SER A 1 88 ? 3.673 6.497 9.159 1.00 94.31 88 SER A C 1
ATOM 680 O O . SER A 1 88 ? 2.601 6.795 9.691 1.00 94.31 88 SER A O 1
ATOM 682 N N . GLY A 1 89 ? 4.297 5.350 9.453 1.00 93.69 89 GLY A N 1
ATOM 683 C CA . GLY A 1 89 ? 3.729 4.374 10.391 1.00 93.69 89 GLY A CA 1
ATOM 684 C C . GLY A 1 89 ? 3.437 4.965 11.779 1.00 93.69 89 GLY A C 1
ATOM 685 O O . GLY A 1 89 ? 2.420 4.646 12.389 1.00 93.69 89 GLY A O 1
ATOM 686 N N . HIS A 1 90 ? 4.280 5.890 12.250 1.00 94.31 90 HIS A N 1
ATOM 687 C CA . HIS A 1 90 ? 4.053 6.613 13.502 1.00 94.31 90 HIS A CA 1
ATOM 688 C C . HIS A 1 90 ? 2.786 7.487 13.454 1.00 94.31 90 HIS A C 1
ATOM 690 O O . HIS A 1 90 ? 1.975 7.449 14.382 1.00 94.31 90 HIS A O 1
ATOM 696 N N . GLN A 1 91 ? 2.597 8.254 12.373 1.00 96.12 91 GLN A N 1
ATOM 697 C CA . GLN A 1 91 ? 1.395 9.069 12.179 1.00 96.12 91 GLN A CA 1
ATOM 698 C C . GLN A 1 91 ? 0.142 8.199 12.054 1.00 96.12 91 GLN A C 1
ATOM 700 O O . GLN A 1 91 ? -0.848 8.499 12.718 1.00 96.12 91 GLN A O 1
ATOM 705 N N . ALA A 1 92 ? 0.203 7.109 11.282 1.00 95.44 92 ALA A N 1
ATOM 706 C CA . ALA A 1 92 ? -0.888 6.146 11.146 1.00 95.44 92 ALA A CA 1
ATOM 707 C C . ALA A 1 92 ? -1.334 5.610 12.513 1.00 95.44 92 ALA A C 1
ATOM 709 O O . ALA A 1 92 ? -2.500 5.738 12.870 1.00 95.44 92 ALA A O 1
ATOM 710 N N . ARG A 1 93 ? -0.396 5.134 13.344 1.00 94.38 93 ARG A N 1
ATOM 711 C CA . ARG A 1 93 ? -0.706 4.644 14.696 1.00 94.38 93 ARG A CA 1
ATOM 712 C C . ARG A 1 93 ? -1.361 5.716 15.573 1.00 94.38 93 ARG A C 1
ATOM 714 O O . ARG A 1 93 ? -2.304 5.430 16.305 1.00 94.38 93 ARG A O 1
ATOM 721 N N . LYS A 1 94 ? -0.888 6.966 15.501 1.00 94.88 94 LYS A N 1
ATOM 722 C CA . LYS A 1 94 ? -1.493 8.088 16.240 1.00 94.88 94 LYS A CA 1
ATOM 723 C C . LYS A 1 94 ? -2.919 8.379 15.764 1.00 94.88 94 LYS A C 1
ATOM 725 O O . LYS A 1 94 ? -3.775 8.677 16.593 1.00 94.88 94 LYS A O 1
ATOM 730 N N . LEU A 1 95 ? -3.175 8.313 14.456 1.00 93.88 95 LEU A N 1
ATOM 731 C CA . LEU A 1 95 ? -4.522 8.458 13.901 1.00 93.88 95 LEU A CA 1
ATOM 732 C C . LEU A 1 95 ? -5.428 7.335 14.409 1.00 93.88 95 LEU A C 1
ATOM 734 O O . LEU A 1 95 ? -6.471 7.643 14.980 1.00 93.88 95 LEU A O 1
ATOM 738 N N . THR A 1 96 ? -4.984 6.079 14.332 1.00 93.25 96 THR A N 1
ATOM 739 C CA . THR A 1 96 ? -5.701 4.914 14.867 1.00 93.25 96 THR A CA 1
ATOM 740 C C . THR A 1 96 ? -6.157 5.134 16.314 1.00 93.25 96 THR A C 1
ATOM 742 O O . THR A 1 96 ? -7.348 5.06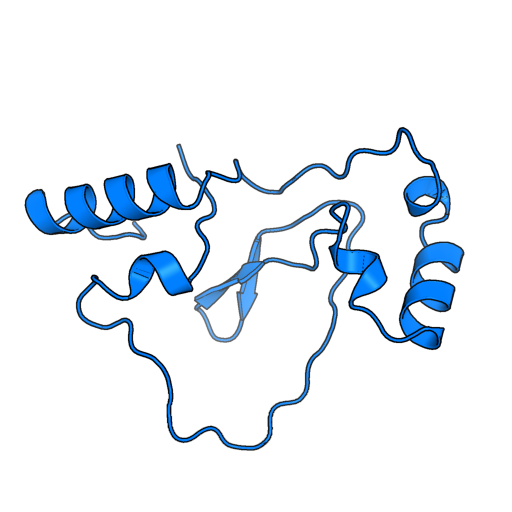3 16.611 1.00 93.25 96 THR A O 1
ATOM 745 N N . VAL A 1 97 ? -5.235 5.510 17.209 1.00 93.50 97 VAL A N 1
ATOM 746 C CA . VAL A 1 97 ? -5.550 5.777 18.626 1.00 93.50 97 VAL A CA 1
ATOM 747 C C . VAL A 1 97 ? -6.582 6.900 18.780 1.00 93.50 97 VAL A C 1
ATOM 749 O O . VAL A 1 97 ? -7.496 6.797 19.598 1.00 93.50 97 VAL A O 1
ATOM 752 N N . ARG A 1 98 ? -6.484 7.967 17.978 1.00 94.06 98 ARG A N 1
ATOM 753 C CA . ARG A 1 98 ? -7.448 9.078 18.018 1.00 94.06 98 ARG A CA 1
ATOM 754 C C . ARG A 1 98 ? -8.841 8.668 17.547 1.00 94.06 98 ARG A C 1
ATOM 756 O O . ARG A 1 98 ? -9.812 9.195 18.087 1.00 94.06 98 ARG A O 1
ATOM 763 N N . HIS A 1 99 ? -8.956 7.782 16.560 1.00 93.25 99 HIS A N 1
ATOM 764 C CA . HIS A 1 99 ? -10.253 7.265 16.115 1.00 93.25 99 HIS A CA 1
ATOM 765 C C . HIS A 1 99 ? -10.933 6.459 17.227 1.00 93.25 99 HIS A C 1
ATOM 767 O O . HIS A 1 99 ? -12.104 6.706 17.514 1.00 93.25 99 HIS A O 1
ATOM 773 N N . ILE A 1 100 ? -10.178 5.616 17.940 1.00 93.12 100 ILE A N 1
ATOM 774 C CA . ILE A 1 100 ? -10.673 4.857 19.101 1.00 93.12 100 ILE A CA 1
ATOM 775 C C . ILE A 1 100 ? -11.151 5.802 20.208 1.00 93.12 100 ILE A C 1
ATOM 777 O O . ILE A 1 100 ? -12.298 5.724 20.643 1.00 93.12 100 ILE A O 1
ATOM 781 N N . GLN A 1 101 ? -10.289 6.728 20.641 1.00 94.56 101 GLN A N 1
ATOM 782 C CA . GLN A 1 101 ? -10.582 7.646 21.751 1.00 94.56 101 GLN A CA 1
ATOM 783 C C . GLN A 1 101 ? -11.816 8.513 21.489 1.00 94.56 101 GLN A C 1
ATOM 785 O O . GLN A 1 101 ? -12.602 8.766 22.398 1.00 94.56 101 GLN A O 1
ATOM 790 N N . ASN A 1 102 ? -11.997 8.948 20.241 1.00 94.56 102 ASN A N 1
ATOM 791 C CA . ASN A 1 102 ? -13.114 9.805 19.852 1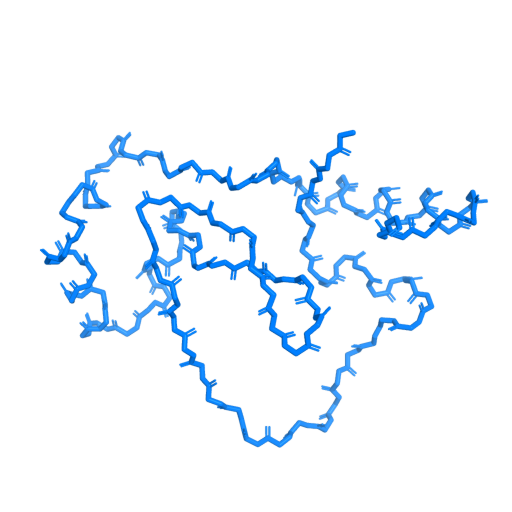.00 94.56 102 ASN A CA 1
ATOM 792 C C . ASN A 1 102 ? -14.327 9.022 19.334 1.00 94.56 102 ASN A C 1
ATOM 794 O O . ASN A 1 102 ? -15.292 9.654 18.908 1.00 94.56 102 ASN A O 1
ATOM 798 N N . ARG A 1 103 ? -14.276 7.680 19.328 1.00 91.81 103 ARG A N 1
ATOM 799 C CA . ARG A 1 103 ? -15.307 6.793 18.759 1.00 91.81 103 ARG A CA 1
ATOM 800 C C . ARG A 1 103 ? -15.717 7.199 17.339 1.00 91.81 103 ARG A C 1
ATOM 802 O O . ARG A 1 103 ? -16.899 7.224 17.008 1.00 91.81 103 ARG A O 1
ATOM 809 N N . LYS A 1 104 ? -14.734 7.565 16.513 1.00 90.75 104 LYS A N 1
ATOM 810 C CA . LYS A 1 104 ? -14.964 7.950 15.117 1.00 90.75 104 LYS A CA 1
ATOM 811 C C . LYS A 1 104 ? -14.660 6.773 14.194 1.00 90.75 104 LYS A C 1
ATOM 813 O O . LYS A 1 104 ? -13.550 6.242 14.293 1.00 90.75 104 LYS A O 1
ATOM 818 N N . PRO A 1 105 ? -15.576 6.403 13.283 1.00 88.19 105 PRO A N 1
ATOM 819 C CA . PRO A 1 105 ? -15.288 5.375 12.291 1.00 88.19 105 PRO A CA 1
ATOM 820 C C . PRO A 1 105 ? -14.133 5.816 11.375 1.00 88.19 105 PRO A C 1
ATOM 822 O O . PRO A 1 105 ? -13.810 7.007 11.298 1.00 88.19 105 PRO A O 1
ATOM 825 N N . LEU A 1 106 ? -13.455 4.847 10.752 1.00 86.56 106 LEU A N 1
ATOM 826 C CA . LEU A 1 106 ? -12.361 5.116 9.808 1.00 86.56 106 LEU A CA 1
ATOM 827 C C . LEU A 1 106 ? -12.871 5.614 8.454 1.00 86.56 106 LEU A C 1
ATOM 829 O O . LEU A 1 106 ? -12.265 6.504 7.867 1.00 86.56 106 LEU A O 1
ATOM 833 N N . VAL A 1 107 ? -13.973 5.030 7.998 1.00 80.00 107 VAL A N 1
ATOM 834 C CA . VAL A 1 107 ? -14.686 5.381 6.769 1.00 80.00 107 VAL A CA 1
ATOM 835 C C . VAL A 1 107 ? -16.003 6.062 7.143 1.00 80.00 107 VAL A C 1
ATOM 837 O O . VAL A 1 107 ? -16.540 5.802 8.225 1.00 80.00 107 VAL A O 1
ATOM 840 N N . ALA A 1 108 ? -16.450 6.999 6.309 1.00 60.50 108 ALA A N 1
ATOM 841 C CA . ALA A 1 108 ? -17.670 7.777 6.529 1.00 60.50 108 ALA A CA 1
ATOM 842 C C . ALA A 1 108 ? -18.928 6.999 6.129 1.00 60.50 108 ALA A C 1
ATOM 844 O O . ALA A 1 108 ? -18.845 6.210 5.163 1.00 60.50 108 ALA A O 1
#

Secondary structure (DSSP, 8-state):
--EE--GGGGTTSTT----SS-----------SS--EEEETTEEEE-----TTHHHHS-HHHHHHHHHH-GGGG-TT--PPPSSEEPPHHHHHHHHHHHHHTT--S--

Organism: NCBI:txid1105367

Sequence (108 aa):
SEVLVPARQLLQLPGVDIAEEVQPVVYFHLLFDRHEVIFANGAETESLYTGPEALKALPCAAREEILTLFPELATRSYAPSAARVLVSGHQARKLTVRHIQNRKPLVA

Radius of gyration: 16.27 Å; chains: 1; bounding box: 33×35×43 Å

Foldseek 3Di:
DDEDADLVLLCVPPPRHDDPDDDDDDDDAADDPAKAFDDDPNDTDIHQDLPPCRLVPDDPVVSVVCCVVVVLSVDPPDDGDHNHHYDDSVVSNVVSVVCVVVVNDNPD

pLDDT: mean 90.39, std 5.16, range [60.5, 96.38]